Protein AF-A0A946AM27-F1 (afdb_monomer_lite)

Structure (mmCIF, N/CA/C/O backbone):
data_AF-A0A946AM27-F1
#
_entry.id   AF-A0A946AM27-F1
#
loop_
_atom_site.group_PDB
_atom_site.id
_atom_site.type_symbol
_atom_site.label_atom_id
_atom_site.label_alt_id
_atom_site.label_comp_id
_atom_site.label_asym_id
_atom_site.label_entity_id
_atom_site.label_seq_id
_atom_site.pdbx_PDB_ins_code
_atom_site.Cartn_x
_atom_site.Cartn_y
_atom_site.Cartn_z
_atom_site.occupancy
_atom_site.B_iso_or_equiv
_atom_site.auth_seq_id
_atom_site.auth_comp_id
_atom_site.auth_asym_id
_atom_site.auth_atom_id
_atom_site.pdbx_PDB_model_num
ATOM 1 N N . MET A 1 1 ? 4.012 10.242 11.007 1.00 50.69 1 MET A N 1
ATOM 2 C CA . MET A 1 1 ? 4.314 10.205 9.560 1.00 50.69 1 MET A CA 1
ATOM 3 C C . MET A 1 1 ? 3.207 10.958 8.832 1.00 50.69 1 MET A C 1
ATOM 5 O O . MET A 1 1 ? 2.046 10.679 9.098 1.00 50.69 1 MET A O 1
ATOM 9 N N . THR A 1 2 ? 3.541 11.966 8.025 1.00 56.72 2 THR A N 1
ATOM 10 C CA . THR A 1 2 ? 2.566 12.789 7.276 1.00 56.72 2 THR A CA 1
ATOM 11 C C . THR A 1 2 ? 2.420 12.274 5.839 1.00 56.72 2 THR A C 1
ATOM 13 O O . THR A 1 2 ? 3.300 11.568 5.354 1.00 56.72 2 THR A O 1
ATOM 16 N N . ILE A 1 3 ? 1.350 12.651 5.126 1.00 58.03 3 ILE A N 1
ATOM 17 C CA . ILE A 1 3 ? 1.177 12.330 3.690 1.00 58.03 3 ILE A CA 1
ATOM 18 C C . ILE A 1 3 ? 2.376 12.815 2.853 1.00 58.03 3 ILE A C 1
ATOM 20 O O . ILE A 1 3 ? 2.746 12.180 1.871 1.00 58.03 3 ILE A O 1
ATOM 24 N N . GLU A 1 4 ? 3.036 13.899 3.265 1.00 57.44 4 GLU A N 1
ATOM 25 C CA . GLU A 1 4 ? 4.249 14.408 2.613 1.00 57.44 4 GLU A CA 1
ATOM 26 C C . GLU A 1 4 ? 5.436 13.440 2.705 1.00 57.44 4 GLU A C 1
ATOM 28 O O . GLU A 1 4 ? 6.166 13.289 1.729 1.00 57.44 4 GLU A O 1
ATOM 33 N N . HIS A 1 5 ? 5.583 12.705 3.814 1.00 56.66 5 HIS A N 1
ATOM 34 C CA . HIS A 1 5 ? 6.609 11.661 3.922 1.00 56.66 5 HIS A CA 1
ATOM 35 C C . HIS A 1 5 ? 6.347 10.500 2.954 1.00 56.66 5 HIS A C 1
ATOM 37 O O . HIS A 1 5 ? 7.284 9.931 2.407 1.00 56.66 5 HIS A O 1
ATOM 43 N N . ILE A 1 6 ? 5.076 10.187 2.694 1.00 60.84 6 ILE A N 1
ATOM 44 C CA . ILE A 1 6 ? 4.663 9.123 1.768 1.00 60.84 6 ILE A CA 1
ATOM 45 C C . ILE A 1 6 ? 4.827 9.568 0.313 1.00 60.84 6 ILE A C 1
ATOM 47 O O . ILE A 1 6 ? 5.193 8.762 -0.537 1.00 60.84 6 ILE A O 1
ATOM 51 N N . ARG A 1 7 ? 4.629 10.859 0.008 1.00 59.66 7 ARG A N 1
ATOM 52 C CA . ARG A 1 7 ? 4.999 11.418 -1.306 1.00 59.66 7 ARG A CA 1
ATOM 53 C C . ARG A 1 7 ? 6.494 11.230 -1.568 1.00 59.66 7 ARG A C 1
ATOM 55 O O . ARG A 1 7 ? 6.846 10.708 -2.617 1.00 59.66 7 ARG A O 1
ATOM 62 N N . GLY A 1 8 ? 7.335 11.487 -0.564 1.00 60.72 8 GLY A N 1
ATOM 63 C CA . GLY A 1 8 ? 8.777 11.228 -0.633 1.00 60.72 8 GLY A CA 1
ATOM 64 C C . GLY A 1 8 ? 9.167 9.763 -0.885 1.00 60.72 8 GLY A C 1
ATOM 65 O O . GLY A 1 8 ? 10.254 9.514 -1.389 1.00 60.72 8 GLY A O 1
ATOM 66 N N . MET A 1 9 ? 8.294 8.790 -0.591 1.00 63.28 9 MET A N 1
ATOM 67 C CA . MET A 1 9 ? 8.543 7.370 -0.895 1.00 63.28 9 MET A CA 1
ATOM 68 C C . MET A 1 9 ? 8.364 7.036 -2.380 1.00 63.28 9 MET A C 1
ATOM 70 O O . MET A 1 9 ? 8.935 6.060 -2.858 1.00 63.28 9 MET A O 1
ATOM 74 N N . VAL A 1 10 ? 7.571 7.834 -3.099 1.00 60.78 10 VAL A N 1
ATOM 75 C CA . VAL A 1 10 ? 7.292 7.673 -4.537 1.00 60.78 10 VAL A CA 1
ATOM 76 C C . VAL A 1 10 ? 8.104 8.664 -5.384 1.00 60.78 10 VAL A C 1
ATOM 78 O O . VAL A 1 10 ? 8.127 8.560 -6.610 1.00 60.78 10 VAL A O 1
ATOM 81 N N . ASP A 1 11 ? 8.808 9.593 -4.739 1.00 63.91 11 ASP A N 1
ATOM 82 C CA . ASP A 1 11 ? 9.667 10.585 -5.376 1.00 63.91 11 ASP A CA 1
ATOM 83 C C . ASP A 1 11 ? 11.151 10.161 -5.311 1.00 63.91 11 ASP A C 1
ATOM 85 O O . ASP A 1 11 ? 11.573 9.383 -4.454 1.00 63.91 11 ASP A O 1
ATOM 89 N N . GLY A 1 12 ? 11.966 10.672 -6.239 1.00 68.75 12 GLY A N 1
ATOM 90 C CA . GLY A 1 12 ? 13.413 10.416 -6.274 1.00 68.75 12 GLY A CA 1
ATOM 91 C C . GLY A 1 12 ? 13.794 8.981 -6.667 1.00 68.75 12 GLY A C 1
ATOM 92 O O . GLY A 1 12 ? 13.173 8.383 -7.547 1.00 68.75 12 GLY A O 1
ATOM 93 N N . ASP A 1 13 ? 14.829 8.440 -6.019 1.00 72.56 13 ASP A N 1
ATOM 94 C CA . ASP A 1 13 ? 15.489 7.172 -6.386 1.00 72.56 13 ASP A CA 1
ATOM 95 C C . ASP A 1 13 ? 14.585 5.932 -6.260 1.00 72.56 13 ASP A C 1
ATOM 97 O O . ASP A 1 13 ? 14.825 4.915 -6.910 1.00 72.56 13 ASP A O 1
ATOM 101 N N . ASN A 1 14 ? 13.519 6.008 -5.458 1.00 83.06 14 ASN A N 1
ATOM 102 C CA . ASN A 1 14 ? 12.597 4.889 -5.231 1.00 83.06 14 ASN A CA 1
ATOM 103 C C . ASN A 1 14 ? 11.463 4.819 -6.261 1.00 83.06 14 ASN A C 1
ATOM 105 O O . ASN A 1 14 ? 10.757 3.812 -6.331 1.00 83.06 14 ASN A O 1
ATOM 109 N N . ARG A 1 15 ? 11.277 5.871 -7.070 1.00 84.62 15 ARG A N 1
ATOM 110 C CA . ARG A 1 15 ? 10.162 5.967 -8.020 1.00 84.62 15 ARG A CA 1
ATOM 111 C C . ARG A 1 15 ? 10.151 4.811 -9.017 1.00 84.62 15 ARG A C 1
ATOM 113 O O . ARG A 1 15 ? 9.092 4.250 -9.283 1.00 84.62 15 ARG A O 1
ATOM 120 N N . ASP A 1 16 ? 11.318 4.463 -9.552 1.00 88.44 16 ASP A N 1
ATOM 121 C CA . ASP A 1 16 ? 11.469 3.366 -10.513 1.00 88.44 16 ASP A CA 1
ATOM 122 C C . ASP A 1 16 ? 11.072 2.020 -9.891 1.00 88.44 16 ASP A C 1
ATOM 124 O O . ASP A 1 16 ? 10.271 1.281 -10.459 1.00 88.44 16 ASP A O 1
ATOM 128 N N . VAL A 1 17 ? 11.536 1.750 -8.667 1.00 91.75 17 VAL A N 1
ATOM 129 C CA . VAL A 1 17 ? 11.192 0.533 -7.916 1.00 91.75 17 VAL A CA 1
ATOM 130 C C . VAL A 1 17 ? 9.692 0.452 -7.635 1.00 91.75 17 VAL A C 1
ATOM 132 O O . VAL A 1 17 ? 9.090 -0.601 -7.834 1.00 91.75 17 VAL A O 1
ATOM 135 N N . ILE A 1 18 ? 9.073 1.558 -7.206 1.00 91.56 18 ILE A N 1
ATOM 136 C CA . ILE A 1 18 ? 7.626 1.614 -6.971 1.00 91.56 18 ILE A CA 1
ATOM 137 C C . ILE A 1 18 ? 6.861 1.319 -8.260 1.00 91.56 18 ILE A C 1
ATOM 139 O O . ILE A 1 18 ? 5.957 0.492 -8.246 1.00 91.56 18 ILE A O 1
ATOM 143 N N . ILE A 1 19 ? 7.223 1.952 -9.378 1.00 90.94 19 ILE A N 1
ATOM 144 C CA . ILE A 1 19 ? 6.546 1.725 -10.661 1.00 90.94 19 ILE A CA 1
ATOM 145 C C . ILE A 1 19 ? 6.683 0.262 -11.091 1.00 90.94 19 ILE A C 1
ATOM 147 O O . ILE A 1 19 ? 5.673 -0.362 -11.410 1.00 90.94 19 ILE A O 1
ATOM 151 N N . LYS A 1 20 ? 7.895 -0.305 -11.043 1.00 92.94 20 LYS A N 1
ATOM 152 C CA . LYS A 1 20 ? 8.136 -1.717 -11.371 1.00 92.94 20 LYS A CA 1
ATOM 153 C C . LYS A 1 20 ? 7.291 -2.651 -10.510 1.00 92.94 20 LYS A C 1
ATOM 155 O O . LYS A 1 20 ? 6.615 -3.518 -11.052 1.00 92.94 20 LYS A O 1
ATOM 160 N N . GLY A 1 21 ? 7.279 -2.444 -9.194 1.00 94.69 21 GLY A N 1
ATOM 161 C CA . GLY A 1 21 ? 6.499 -3.280 -8.286 1.00 94.69 21 GLY A CA 1
ATOM 162 C C . GLY A 1 21 ? 4.990 -3.101 -8.433 1.00 94.69 21 GLY A C 1
ATOM 163 O O . GLY A 1 21 ? 4.258 -4.061 -8.259 1.00 94.69 21 GLY A O 1
ATOM 164 N N . LEU A 1 22 ? 4.496 -1.920 -8.820 1.00 94.56 22 LEU A N 1
ATOM 165 C CA . LEU A 1 22 ? 3.075 -1.731 -9.139 1.00 94.56 22 LEU A CA 1
ATOM 166 C C . LEU A 1 22 ? 2.669 -2.423 -10.451 1.00 94.56 22 LEU A C 1
ATOM 168 O O . LEU A 1 22 ? 1.528 -2.873 -10.564 1.00 94.56 22 LEU A O 1
ATOM 172 N N . ILE A 1 23 ? 3.580 -2.509 -11.425 1.00 92.19 23 ILE A N 1
ATOM 173 C CA . ILE A 1 23 ? 3.357 -3.193 -12.708 1.00 92.19 23 ILE A CA 1
ATOM 174 C C . ILE A 1 23 ? 3.373 -4.708 -12.525 1.00 92.19 23 ILE A C 1
ATOM 176 O O . ILE A 1 23 ? 2.412 -5.373 -12.901 1.00 92.19 23 ILE A O 1
ATOM 180 N N . ASP A 1 24 ? 4.466 -5.233 -11.973 1.00 94.12 24 ASP A N 1
ATOM 181 C CA . ASP A 1 24 ? 4.785 -6.658 -12.011 1.00 94.12 24 ASP A CA 1
ATOM 182 C C . ASP A 1 24 ? 5.586 -7.073 -10.772 1.00 94.12 24 ASP A C 1
ATOM 184 O O . ASP A 1 24 ? 6.789 -7.338 -10.802 1.00 94.12 24 ASP A O 1
ATOM 188 N N . TYR A 1 25 ? 4.890 -7.058 -9.640 1.00 96.31 25 TYR A N 1
ATOM 189 C CA . TYR A 1 25 ? 5.437 -7.441 -8.346 1.00 96.31 25 TYR A CA 1
ATOM 190 C C . TYR A 1 25 ? 6.002 -8.873 -8.333 1.00 96.31 25 TYR A C 1
ATOM 192 O O . TYR A 1 25 ? 7.081 -9.091 -7.778 1.00 96.31 25 TYR A O 1
ATOM 200 N N . ASP A 1 26 ? 5.312 -9.825 -8.968 1.00 95.81 26 ASP A N 1
ATOM 201 C CA . ASP A 1 26 ? 5.662 -11.252 -8.924 1.00 95.81 26 ASP A CA 1
ATOM 202 C C . ASP A 1 26 ? 7.006 -11.550 -9.609 1.00 95.81 26 ASP A C 1
ATOM 204 O O . ASP A 1 26 ? 7.710 -12.483 -9.223 1.00 95.81 26 A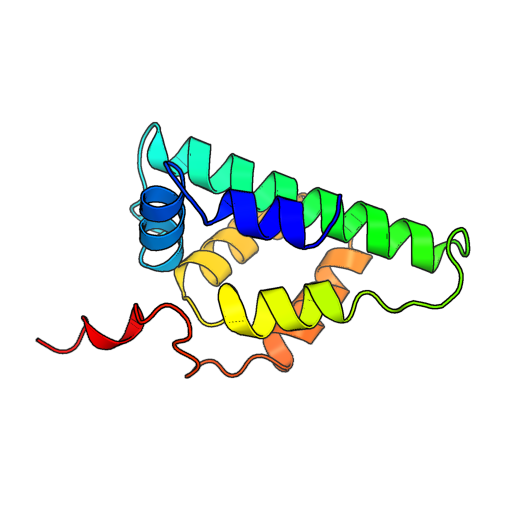SP A O 1
ATOM 208 N N . ASN A 1 27 ? 7.398 -10.730 -10.591 1.00 95.25 27 ASN A N 1
ATOM 209 C CA . ASN A 1 27 ? 8.682 -10.851 -11.288 1.00 95.25 27 ASN A CA 1
ATOM 210 C C . ASN A 1 27 ? 9.760 -9.890 -10.763 1.00 95.25 27 ASN A C 1
ATOM 212 O O . ASN A 1 27 ? 10.870 -9.828 -11.306 1.00 95.25 27 ASN A O 1
ATOM 216 N N . LEU A 1 28 ? 9.472 -9.132 -9.704 1.00 94.94 28 LEU A N 1
ATOM 217 C CA . LEU A 1 28 ? 10.438 -8.225 -9.102 1.00 94.94 28 LEU A CA 1
ATOM 218 C C . LEU A 1 28 ? 11.507 -9.038 -8.346 1.00 94.94 28 LEU A C 1
ATOM 220 O O . LEU A 1 28 ? 11.195 -9.902 -7.529 1.00 94.94 28 LEU A O 1
ATOM 224 N N . MET A 1 29 ? 12.793 -8.767 -8.597 1.00 94.50 29 MET A N 1
ATOM 225 C CA . MET A 1 29 ? 13.903 -9.574 -8.067 1.00 94.50 29 MET A CA 1
ATOM 226 C C . MET A 1 29 ? 14.966 -8.751 -7.333 1.00 94.50 29 MET A C 1
ATOM 228 O O . MET A 1 29 ? 15.128 -7.547 -7.540 1.00 94.50 29 MET A O 1
ATOM 232 N N . GLY A 1 30 ? 15.739 -9.434 -6.483 1.00 94.75 30 GLY A N 1
ATOM 233 C CA . GLY A 1 30 ? 16.932 -8.887 -5.839 1.00 94.75 30 GLY A CA 1
ATOM 234 C C . GLY A 1 30 ? 16.658 -7.626 -5.015 1.00 94.75 30 GLY A C 1
ATOM 235 O O . GLY A 1 30 ? 15.754 -7.590 -4.180 1.00 94.75 30 GLY A O 1
ATOM 236 N N . ARG A 1 31 ? 17.470 -6.585 -5.239 1.00 94.19 31 ARG A N 1
ATOM 237 C CA . ARG A 1 31 ? 17.392 -5.322 -4.490 1.00 94.19 31 ARG A CA 1
ATOM 238 C C . ARG A 1 31 ? 16.067 -4.589 -4.703 1.00 94.19 31 ARG A C 1
ATOM 240 O O . ARG A 1 31 ? 15.570 -3.995 -3.747 1.00 94.19 31 ARG A O 1
ATOM 247 N N . ASP A 1 32 ? 15.499 -4.641 -5.905 1.00 93.81 32 ASP A N 1
ATOM 248 C CA . ASP A 1 32 ? 14.252 -3.939 -6.227 1.00 93.81 32 ASP A CA 1
ATOM 249 C C . ASP A 1 32 ? 13.086 -4.541 -5.435 1.00 93.81 32 ASP A C 1
ATOM 251 O O . ASP A 1 32 ? 12.341 -3.797 -4.804 1.00 93.81 32 ASP A O 1
ATOM 255 N N . LYS A 1 33 ? 12.999 -5.878 -5.348 1.00 95.50 33 LYS A N 1
ATOM 256 C CA . LYS A 1 33 ? 11.985 -6.569 -4.531 1.00 95.50 33 LYS A CA 1
ATOM 257 C C . LYS A 1 33 ? 12.067 -6.181 -3.062 1.00 95.50 33 LYS A C 1
ATOM 259 O O . LYS A 1 33 ? 11.077 -5.755 -2.481 1.00 95.50 33 LYS A O 1
ATOM 264 N N . ILE A 1 34 ? 13.269 -6.262 -2.491 1.00 94.94 34 ILE A N 1
ATOM 265 C CA . ILE A 1 34 ? 13.520 -5.905 -1.090 1.00 94.94 34 ILE A CA 1
ATOM 266 C C . ILE A 1 34 ? 13.155 -4.439 -0.831 1.00 94.94 34 ILE A C 1
ATOM 268 O O . ILE A 1 34 ? 12.595 -4.103 0.208 1.00 94.94 34 ILE A O 1
ATOM 272 N N . THR A 1 35 ? 13.484 -3.549 -1.765 1.00 92.81 35 THR A N 1
ATOM 273 C CA . THR A 1 35 ? 13.201 -2.117 -1.629 1.00 92.81 35 THR A CA 1
ATOM 274 C C . THR A 1 35 ? 11.698 -1.859 -1.716 1.00 92.81 35 THR A C 1
ATOM 276 O O . THR A 1 35 ? 11.161 -1.154 -0.866 1.00 92.81 35 THR A O 1
ATOM 279 N N . PHE A 1 36 ? 11.004 -2.477 -2.674 1.00 94.50 36 PHE A N 1
ATOM 280 C CA . PHE A 1 36 ? 9.551 -2.390 -2.796 1.00 94.50 36 PHE A CA 1
ATOM 281 C C . PHE A 1 36 ? 8.842 -2.906 -1.540 1.00 94.50 36 PHE A C 1
ATOM 283 O O . PHE A 1 36 ? 8.008 -2.194 -0.982 1.00 94.50 36 PHE A O 1
ATOM 290 N N . ASP A 1 37 ? 9.231 -4.083 -1.042 1.00 95.75 37 ASP A N 1
ATOM 291 C CA . ASP A 1 37 ? 8.669 -4.665 0.178 1.00 95.75 37 ASP A CA 1
ATOM 292 C C . ASP A 1 37 ? 8.849 -3.734 1.377 1.00 95.75 37 ASP A C 1
ATOM 294 O O . ASP A 1 37 ? 7.883 -3.443 2.077 1.00 95.75 37 ASP A O 1
ATOM 298 N N . HIS A 1 38 ? 10.057 -3.204 1.597 1.00 93.69 38 HIS A N 1
ATOM 299 C CA . HIS A 1 38 ? 10.303 -2.274 2.702 1.00 93.69 38 HIS A CA 1
ATOM 300 C C . HIS A 1 38 ? 9.456 -1.004 2.604 1.00 93.69 38 HIS A C 1
ATOM 302 O O . HIS A 1 38 ? 8.957 -0.522 3.623 1.00 93.69 38 HIS A O 1
ATOM 308 N N . LEU A 1 39 ? 9.281 -0.462 1.396 1.00 92.25 39 LEU A N 1
ATOM 309 C CA . LEU A 1 39 ? 8.448 0.717 1.183 1.00 92.25 39 LEU A CA 1
ATOM 310 C C . LEU A 1 39 ? 6.977 0.399 1.483 1.00 92.25 39 LEU A C 1
ATOM 312 O O . LEU A 1 39 ? 6.333 1.130 2.233 1.00 92.25 39 LEU A O 1
ATOM 316 N N . MET A 1 40 ? 6.442 -0.702 0.958 1.00 94.62 40 MET A N 1
ATOM 317 C CA . MET A 1 40 ? 5.040 -1.062 1.182 1.00 94.62 40 MET A CA 1
ATOM 318 C C . MET A 1 40 ? 4.760 -1.431 2.644 1.00 94.62 40 MET A C 1
ATOM 320 O O . MET A 1 40 ? 3.769 -0.964 3.209 1.00 94.62 40 MET A O 1
ATOM 324 N N . ILE A 1 41 ? 5.665 -2.167 3.300 1.00 94.75 41 ILE A N 1
ATOM 325 C CA . ILE A 1 41 ? 5.580 -2.459 4.738 1.00 94.75 41 ILE A CA 1
ATOM 326 C C . ILE A 1 41 ? 5.593 -1.157 5.540 1.00 94.75 41 ILE A C 1
ATOM 328 O O . ILE A 1 41 ? 4.698 -0.939 6.350 1.00 94.75 41 ILE A O 1
ATOM 332 N N . GLY A 1 42 ? 6.551 -0.258 5.288 1.00 91.62 42 GLY A N 1
ATOM 333 C CA . GLY A 1 42 ? 6.650 1.012 6.012 1.00 91.62 42 GLY A CA 1
ATOM 334 C C . GLY A 1 42 ? 5.381 1.865 5.901 1.00 91.62 42 GLY A C 1
ATOM 335 O O . GLY A 1 42 ? 4.918 2.421 6.901 1.00 91.62 42 GLY A O 1
ATOM 336 N N . LEU A 1 43 ? 4.779 1.916 4.708 1.00 90.94 43 LEU A N 1
ATOM 337 C CA . LEU A 1 43 ? 3.496 2.583 4.484 1.00 90.94 43 LEU A CA 1
ATOM 338 C C . LEU A 1 43 ? 2.364 1.920 5.282 1.00 90.94 43 LEU A C 1
ATOM 340 O O . LEU A 1 43 ? 1.628 2.606 5.994 1.00 90.94 43 LEU A O 1
ATOM 344 N N . MET A 1 44 ? 2.220 0.599 5.178 1.00 93.12 44 MET A N 1
ATOM 345 C CA . MET A 1 44 ? 1.127 -0.126 5.825 1.00 93.12 44 MET A CA 1
ATOM 346 C C . MET A 1 44 ? 1.250 -0.142 7.350 1.00 93.12 44 MET A C 1
ATOM 348 O O . MET A 1 44 ? 0.240 0.008 8.030 1.00 93.12 44 MET A O 1
ATOM 352 N N . THR A 1 45 ? 2.463 -0.198 7.904 1.00 92.12 45 THR A N 1
ATOM 353 C CA . THR A 1 45 ? 2.699 -0.038 9.347 1.00 92.12 45 THR A CA 1
ATOM 354 C C . THR A 1 45 ? 2.297 1.358 9.830 1.00 92.12 45 THR A C 1
ATOM 356 O O . THR A 1 45 ? 1.717 1.501 10.906 1.00 92.12 45 THR A O 1
ATOM 359 N N . ALA A 1 46 ? 2.548 2.408 9.040 1.00 87.75 46 ALA A N 1
ATOM 360 C CA . ALA A 1 46 ? 2.103 3.758 9.387 1.00 87.75 46 ALA A CA 1
ATOM 361 C C . ALA A 1 46 ? 0.570 3.889 9.366 1.00 87.75 46 ALA A C 1
ATOM 363 O O . ALA A 1 46 ? -0.007 4.547 10.236 1.00 87.75 46 ALA A O 1
ATOM 364 N N . ILE A 1 47 ? -0.084 3.244 8.394 1.00 89.06 47 ILE A N 1
ATOM 365 C CA . ILE A 1 47 ? -1.547 3.148 8.311 1.00 89.06 47 ILE A CA 1
ATOM 366 C C . ILE A 1 47 ? -2.100 2.392 9.520 1.00 89.06 47 ILE A C 1
ATOM 368 O O . ILE A 1 47 ? -3.013 2.884 10.180 1.00 89.06 47 ILE A O 1
ATOM 372 N N . GLU A 1 48 ? -1.524 1.236 9.843 1.00 90.44 48 GLU A N 1
ATOM 373 C CA . GLU A 1 48 ? -1.917 0.410 10.980 1.00 90.44 48 GLU A CA 1
ATOM 374 C C . GLU A 1 48 ? -1.829 1.178 12.294 1.00 90.44 48 GLU A C 1
ATOM 376 O O . GLU A 1 48 ? -2.818 1.260 13.020 1.00 90.44 48 GLU A O 1
ATOM 381 N N . ALA A 1 49 ? -0.693 1.825 12.562 1.00 88.50 49 ALA A N 1
ATOM 382 C CA . ALA A 1 49 ? -0.513 2.630 13.764 1.00 88.50 49 ALA A CA 1
ATOM 383 C C . ALA A 1 49 ? -1.599 3.709 13.896 1.00 88.50 49 ALA A C 1
ATOM 385 O O . ALA A 1 49 ? -2.107 3.949 14.993 1.00 88.50 49 ALA A O 1
ATOM 386 N N . LYS A 1 50 ? -1.992 4.341 12.781 1.00 85.25 50 LYS A N 1
ATOM 387 C CA . LYS A 1 50 ? -3.053 5.354 12.768 1.00 85.25 50 LYS A CA 1
ATOM 388 C C . LYS A 1 50 ? -4.439 4.747 12.999 1.00 85.25 50 LYS A C 1
ATOM 390 O O . LYS A 1 50 ? -5.201 5.314 13.778 1.00 85.25 50 LYS A O 1
ATOM 395 N N . ILE A 1 51 ? -4.761 3.627 12.350 1.00 85.94 51 ILE A N 1
ATOM 396 C CA . ILE A 1 51 ? -6.045 2.929 12.518 1.00 85.94 51 ILE A CA 1
ATOM 397 C C . ILE A 1 51 ? -6.203 2.467 13.962 1.00 85.94 51 ILE A C 1
ATOM 399 O O . ILE A 1 51 ? -7.196 2.813 14.593 1.00 85.94 51 ILE A O 1
ATOM 403 N N . VAL A 1 52 ? -5.204 1.763 14.498 1.00 85.19 52 VAL A N 1
ATOM 404 C CA . VAL A 1 52 ? -5.228 1.258 15.873 1.00 85.19 52 VAL A CA 1
ATOM 405 C C . VAL A 1 52 ? -5.352 2.413 16.858 1.00 85.19 52 VAL A C 1
ATOM 407 O O . VAL A 1 52 ? -6.219 2.361 17.715 1.00 85.19 52 VAL A O 1
ATOM 410 N N . SER A 1 53 ? -4.566 3.487 16.705 1.00 82.94 53 SER A N 1
ATOM 411 C CA . SER A 1 53 ? -4.643 4.650 17.609 1.00 82.94 53 SER A CA 1
ATOM 412 C C . SER A 1 53 ? -6.017 5.327 17.604 1.00 82.94 53 SER A C 1
ATOM 414 O O . SER A 1 53 ? -6.471 5.789 18.649 1.00 82.94 53 SER A O 1
ATOM 416 N N . ASN A 1 54 ? -6.675 5.403 16.443 1.00 79.44 54 ASN A N 1
ATOM 417 C CA . ASN A 1 54 ? -8.038 5.924 16.347 1.00 79.44 54 ASN A CA 1
ATOM 418 C C . ASN A 1 54 ? -9.053 4.955 16.994 1.00 79.44 54 ASN A C 1
ATOM 420 O O . ASN A 1 54 ? -9.937 5.410 17.710 1.00 79.44 54 ASN A O 1
ATOM 424 N N . ASP A 1 55 ? -8.914 3.643 16.775 1.00 76.56 55 ASP A N 1
ATOM 425 C CA . ASP A 1 55 ? -9.820 2.609 17.307 1.00 76.56 55 A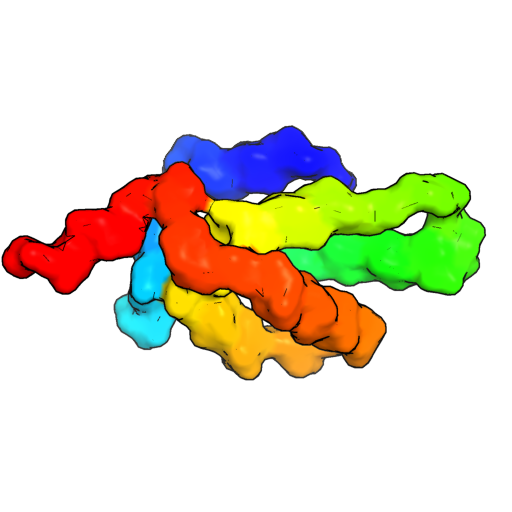SP A CA 1
ATOM 426 C C . ASP A 1 55 ? -9.845 2.583 18.844 1.00 76.56 55 ASP A C 1
ATOM 428 O O . ASP A 1 55 ? -10.907 2.507 19.456 1.00 76.56 55 ASP A O 1
ATOM 432 N N . ILE A 1 56 ? -8.685 2.761 19.485 1.00 74.19 56 ILE A N 1
ATOM 433 C CA . ILE A 1 56 ? -8.579 2.822 20.953 1.00 74.19 56 ILE A CA 1
ATOM 434 C C . ILE A 1 56 ? -8.860 4.218 21.538 1.00 74.19 56 ILE A C 1
ATOM 436 O O . ILE A 1 56 ? -8.612 4.449 22.722 1.00 74.19 56 ILE A O 1
ATOM 440 N N . GLY A 1 57 ? -9.350 5.162 20.725 1.00 62.66 57 GLY A N 1
ATOM 441 C CA . GLY A 1 57 ? -9.745 6.501 21.170 1.00 62.66 57 GLY A CA 1
ATOM 442 C C . GLY A 1 57 ? -8.586 7.401 21.615 1.00 62.66 57 GLY A C 1
ATOM 443 O O . GLY A 1 57 ? -8.809 8.361 22.348 1.00 62.66 57 GLY A O 1
ATOM 444 N N . LEU A 1 58 ? -7.344 7.115 21.197 1.00 61.66 58 LEU A N 1
ATOM 445 C CA . LEU A 1 58 ? -6.187 7.968 21.509 1.00 61.66 58 LEU A CA 1
ATOM 446 C C . LEU A 1 58 ? -6.113 9.224 20.629 1.00 61.66 58 LEU A C 1
ATOM 448 O O . LEU A 1 58 ? -5.371 10.151 20.954 1.00 61.66 58 LEU A O 1
ATOM 452 N N . LEU A 1 59 ? -6.834 9.254 19.505 1.00 61.47 59 LEU A N 1
ATOM 453 C CA . LEU A 1 59 ? -6.846 10.367 18.557 1.00 61.47 59 LEU A CA 1
ATOM 454 C C . LEU A 1 59 ? -8.290 10.745 18.212 1.00 61.47 59 LEU A C 1
ATOM 456 O O . LEU A 1 59 ? -9.065 9.895 17.784 1.00 61.47 59 LEU A O 1
ATOM 460 N N . ASP A 1 60 ? -8.614 12.029 18.366 1.00 53.75 60 ASP A N 1
ATOM 461 C CA . ASP A 1 60 ? -9.951 12.590 18.145 1.00 53.75 60 ASP A CA 1
ATOM 462 C C . ASP A 1 60 ? -10.266 12.681 16.632 1.00 53.75 60 ASP A C 1
ATOM 464 O O . ASP A 1 60 ? -9.596 13.396 15.880 1.00 53.75 60 ASP A O 1
ATOM 468 N N . ASP A 1 61 ? -11.222 11.861 16.186 1.00 50.06 61 ASP A N 1
ATOM 469 C CA . ASP A 1 61 ? -12.111 11.901 15.003 1.00 50.06 61 ASP A CA 1
ATOM 470 C C . ASP A 1 61 ? -11.665 12.404 13.610 1.00 50.06 61 ASP A C 1
ATOM 472 O O . ASP A 1 61 ? -12.470 12.495 12.679 1.00 50.06 61 ASP A O 1
ATOM 476 N N . GLN A 1 62 ? -10.382 12.637 13.355 1.00 54.28 62 GLN A N 1
ATOM 477 C CA . GLN A 1 62 ? -9.901 12.859 11.987 1.00 54.28 62 GLN A CA 1
ATOM 478 C C . GLN A 1 62 ? -9.675 11.491 11.326 1.00 54.28 62 GLN A C 1
ATOM 480 O O . GLN A 1 62 ? -8.630 10.848 11.507 1.00 54.28 62 GLN A O 1
ATOM 485 N N . GLN A 1 63 ? -10.708 11.021 10.617 1.00 54.97 63 GLN A N 1
ATOM 486 C CA . GLN A 1 63 ? -10.721 9.753 9.887 1.00 54.97 63 GLN A CA 1
ATOM 487 C C . GLN A 1 63 ? -9.432 9.529 9.074 1.00 54.97 63 GLN A C 1
ATOM 489 O O . GLN A 1 63 ? -8.887 10.472 8.496 1.00 54.97 63 GLN A O 1
ATOM 494 N N . PRO A 1 64 ? -8.977 8.273 8.914 1.00 60.19 64 PRO A N 1
ATOM 495 C CA . PRO A 1 64 ? -7.858 7.923 8.036 1.00 60.19 64 PRO A CA 1
ATOM 496 C C . PRO A 1 64 ? -8.158 8.111 6.529 1.00 60.19 64 PRO A C 1
ATOM 498 O O . PRO A 1 64 ? -7.487 7.504 5.694 1.00 60.19 64 PRO A O 1
ATOM 501 N N . ASP A 1 65 ? -9.137 8.936 6.137 1.00 68.56 65 ASP A N 1
ATOM 502 C CA . ASP A 1 65 ? -9.601 9.036 4.746 1.00 68.56 65 ASP A CA 1
ATOM 503 C C . ASP A 1 65 ? -8.508 9.531 3.785 1.00 68.56 65 ASP A C 1
ATOM 505 O O . ASP A 1 65 ? -8.471 9.114 2.632 1.00 68.56 65 ASP A O 1
ATOM 509 N N . GLY A 1 66 ? -7.520 10.293 4.267 1.00 79.88 66 GLY A N 1
ATOM 510 C CA . GLY A 1 66 ? -6.343 10.645 3.465 1.00 79.88 66 GLY A CA 1
ATOM 511 C C . GLY A 1 66 ? -5.540 9.423 2.995 1.00 79.88 66 GLY A C 1
ATOM 512 O O . GLY A 1 66 ? -5.143 9.352 1.833 1.00 79.88 66 GLY A O 1
ATOM 513 N N . PHE A 1 67 ? -5.352 8.425 3.865 1.00 85.50 67 PHE A N 1
ATOM 514 C CA . PHE A 1 67 ? -4.687 7.169 3.505 1.00 85.50 67 PHE A CA 1
ATOM 515 C C . PHE A 1 67 ? -5.566 6.295 2.618 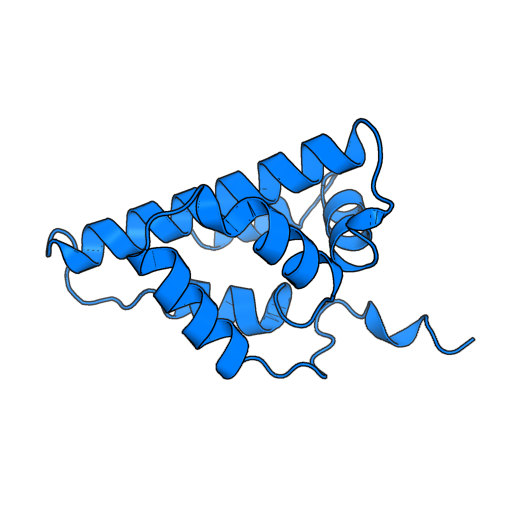1.00 85.50 67 PHE A C 1
ATOM 517 O O . PHE A 1 67 ? -5.073 5.717 1.652 1.00 85.50 67 PHE A O 1
ATOM 524 N N . GLY A 1 68 ? -6.867 6.229 2.914 1.00 89.06 68 GLY A N 1
ATOM 525 C CA . GLY A 1 68 ? -7.823 5.503 2.082 1.00 89.06 68 GLY A CA 1
ATOM 526 C C . GLY A 1 68 ? -7.834 6.047 0.654 1.00 89.06 68 GLY A C 1
ATOM 527 O O . GLY A 1 68 ? -7.622 5.300 -0.297 1.00 89.06 68 GLY A O 1
ATOM 528 N N . LEU A 1 69 ? -7.999 7.361 0.495 1.00 87.25 69 LEU A N 1
ATOM 529 C CA . LEU A 1 69 ? -7.956 8.029 -0.803 1.00 87.25 69 LEU A CA 1
ATOM 530 C C . LEU A 1 69 ? -6.615 7.811 -1.512 1.00 87.25 69 LEU A C 1
ATOM 532 O O . LEU A 1 69 ? -6.597 7.546 -2.715 1.00 87.25 69 LEU A O 1
ATOM 536 N N . TYR A 1 70 ? -5.501 7.884 -0.781 1.00 87.56 70 TYR A N 1
ATOM 537 C CA . TYR A 1 70 ? -4.180 7.618 -1.341 1.00 87.56 70 TYR A CA 1
ATOM 538 C C . TYR A 1 70 ? -4.075 6.191 -1.892 1.00 87.56 70 TYR A C 1
ATOM 540 O O . TYR A 1 70 ? -3.738 6.026 -3.062 1.00 87.56 70 TYR A O 1
ATOM 548 N N . LEU A 1 71 ? -4.440 5.166 -1.112 1.00 91.56 71 LEU A N 1
ATOM 549 C CA . LEU A 1 71 ? -4.418 3.773 -1.570 1.00 91.56 71 LEU A CA 1
ATOM 550 C C . LEU A 1 71 ? -5.294 3.573 -2.810 1.00 91.56 71 LEU A C 1
ATOM 552 O O . LEU A 1 71 ? -4.809 3.063 -3.820 1.00 91.56 71 LEU A O 1
ATOM 556 N N . ARG A 1 72 ? -6.550 4.035 -2.757 1.00 92.00 72 ARG A N 1
ATOM 557 C CA . ARG A 1 72 ? -7.537 3.874 -3.839 1.00 92.00 72 ARG A CA 1
ATOM 558 C C . ARG A 1 72 ? -7.132 4.570 -5.137 1.00 92.00 72 ARG A C 1
ATOM 560 O O . ARG A 1 72 ? -7.544 4.145 -6.205 1.00 92.00 72 ARG A O 1
ATOM 567 N N . THR A 1 73 ? -6.357 5.652 -5.067 1.00 87.56 73 THR A N 1
ATOM 568 C CA . THR A 1 73 ? -5.981 6.424 -6.264 1.00 87.56 73 THR A CA 1
ATOM 569 C C . THR A 1 73 ? -4.574 6.123 -6.764 1.00 87.56 73 THR A C 1
ATOM 571 O O . THR A 1 73 ? -4.321 6.263 -7.959 1.00 87.56 73 THR A O 1
ATOM 574 N N . ARG A 1 74 ? -3.644 5.742 -5.879 1.00 87.50 74 ARG A N 1
ATOM 575 C CA . ARG A 1 74 ? -2.210 5.658 -6.200 1.00 87.50 74 ARG A CA 1
ATOM 576 C C . ARG A 1 74 ? -1.646 4.251 -6.241 1.00 87.50 74 ARG A C 1
ATOM 578 O O . ARG A 1 74 ? -0.658 4.080 -6.941 1.00 87.50 74 ARG A O 1
ATOM 585 N N . LEU A 1 75 ? -2.225 3.285 -5.525 1.00 92.56 75 LEU A N 1
ATOM 586 C CA . LEU A 1 75 ? -1.623 1.954 -5.377 1.00 92.56 75 LEU A CA 1
ATOM 587 C C . LEU A 1 75 ? -2.586 0.823 -5.757 1.00 92.56 75 LEU A C 1
ATOM 589 O O . LEU A 1 75 ? -2.289 0.056 -6.664 1.00 92.56 75 LEU A O 1
ATOM 593 N N . LEU A 1 76 ? -3.759 0.745 -5.119 1.00 94.88 76 LEU A N 1
ATOM 594 C CA . LEU A 1 76 ? -4.717 -0.355 -5.300 1.00 94.88 76 LEU A CA 1
ATOM 595 C C . LEU A 1 76 ? -5.199 -0.581 -6.742 1.00 94.88 76 LEU A C 1
ATOM 597 O O . LEU A 1 76 ? -5.452 -1.738 -7.074 1.00 94.88 76 LEU A O 1
ATOM 601 N N . PRO A 1 77 ? -5.300 0.437 -7.625 1.00 94.81 77 PRO A N 1
ATOM 602 C CA . PRO A 1 77 ? -5.661 0.185 -9.016 1.00 94.81 77 PRO A CA 1
ATOM 603 C C . PRO A 1 77 ? -4.661 -0.701 -9.770 1.00 94.81 77 PRO A C 1
ATOM 605 O O . PRO A 1 77 ? -5.009 -1.207 -10.833 1.00 94.81 77 PRO A O 1
ATOM 608 N N . TYR A 1 78 ? -3.424 -0.862 -9.293 1.00 93.88 78 TYR A N 1
ATOM 609 C CA . TYR A 1 78 ? -2.377 -1.595 -10.004 1.00 93.88 78 TYR A CA 1
ATOM 610 C C . TYR A 1 78 ? -2.237 -3.027 -9.480 1.00 93.88 78 TYR A C 1
ATOM 612 O O . TYR A 1 78 ? -2.233 -3.259 -8.270 1.00 93.88 78 TYR A O 1
ATOM 620 N N . GLY A 1 79 ? -2.100 -3.982 -10.405 1.00 93.69 79 GLY A N 1
ATOM 621 C CA . GLY A 1 79 ? -2.077 -5.413 -10.094 1.00 93.69 79 GLY A CA 1
ATOM 622 C C . GLY A 1 79 ? -0.963 -5.803 -9.124 1.00 93.69 79 GLY A C 1
ATOM 623 O O . GLY A 1 79 ? -1.213 -6.569 -8.198 1.00 93.69 79 GLY A O 1
ATOM 624 N N . GLY A 1 80 ? 0.223 -5.203 -9.248 1.00 95.81 80 GLY A N 1
ATOM 625 C CA . GLY A 1 80 ? 1.347 -5.512 -8.370 1.00 95.81 80 GLY A CA 1
ATOM 626 C C . GLY A 1 80 ? 1.124 -5.129 -6.902 1.00 95.81 80 GLY A C 1
ATOM 627 O O . GLY A 1 80 ? 1.523 -5.873 -6.012 1.00 95.81 80 GLY A O 1
ATOM 628 N N . MET A 1 81 ? 0.388 -4.044 -6.618 1.00 95.50 81 MET A N 1
ATOM 629 C CA . MET A 1 81 ? -0.028 -3.731 -5.239 1.00 95.50 81 MET A CA 1
ATOM 630 C C . MET A 1 81 ? -0.990 -4.788 -4.691 1.00 95.50 81 MET A C 1
ATOM 632 O O . MET A 1 81 ? -0.912 -5.151 -3.519 1.00 95.50 81 MET A O 1
ATOM 636 N N . GLN A 1 82 ? -1.928 -5.256 -5.518 1.00 95.69 82 GLN A N 1
ATOM 637 C CA . GLN A 1 82 ? -2.905 -6.261 -5.102 1.00 95.69 82 GLN A CA 1
ATOM 638 C C . GLN A 1 82 ? -2.225 -7.605 -4.832 1.00 95.69 82 GLN A C 1
ATOM 640 O O . GLN A 1 82 ? -2.510 -8.221 -3.808 1.00 95.69 82 GLN A O 1
ATOM 645 N N . ALA A 1 83 ? -1.294 -8.015 -5.697 1.00 97.12 83 ALA A N 1
ATOM 646 C CA . ALA A 1 83 ? -0.476 -9.211 -5.508 1.00 97.12 83 ALA A CA 1
ATOM 647 C C . ALA A 1 83 ? 0.360 -9.113 -4.223 1.00 97.12 83 ALA A C 1
ATOM 649 O O . ALA A 1 83 ? 0.228 -9.957 -3.338 1.00 97.12 83 ALA A O 1
ATOM 650 N N . TRP A 1 84 ? 1.101 -8.012 -4.045 1.00 97.81 84 TRP A N 1
ATOM 651 C CA . TRP A 1 84 ? 1.869 -7.765 -2.822 1.00 97.81 84 TRP A CA 1
ATOM 652 C C . TRP A 1 84 ? 1.000 -7.816 -1.563 1.00 97.81 84 TRP A C 1
ATOM 654 O O . TRP A 1 84 ? 1.375 -8.434 -0.566 1.00 97.81 84 TRP A O 1
ATOM 664 N N . TRP A 1 85 ? -0.178 -7.187 -1.593 1.00 97.62 85 TRP A N 1
ATOM 665 C CA . TRP A 1 85 ? -1.094 -7.206 -0.458 1.00 97.62 85 TRP A CA 1
ATOM 666 C C . TRP A 1 85 ? -1.587 -8.621 -0.152 1.00 97.62 85 TRP A C 1
ATOM 668 O O . TRP A 1 85 ? -1.634 -9.012 1.010 1.00 97.62 85 TRP A O 1
ATOM 678 N N . MET A 1 86 ? -1.932 -9.408 -1.171 1.00 97.69 86 MET A N 1
ATOM 679 C CA . MET A 1 86 ? -2.393 -10.783 -0.975 1.00 97.69 86 MET A CA 1
ATOM 680 C C . MET A 1 86 ? -1.333 -11.676 -0.326 1.00 97.69 86 MET A C 1
ATOM 682 O O . MET A 1 86 ? -1.700 -12.490 0.522 1.00 97.69 86 MET A O 1
ATOM 686 N N . ASP A 1 87 ? -0.058 -11.465 -0.648 1.00 97.62 87 ASP A N 1
ATOM 687 C CA . ASP A 1 87 ? 1.074 -12.196 -0.069 1.00 97.62 87 ASP A CA 1
ATOM 688 C C . ASP A 1 87 ? 1.403 -11.786 1.372 1.00 97.62 87 ASP A C 1
ATOM 690 O O . ASP A 1 87 ? 1.933 -12.581 2.146 1.00 97.62 87 ASP A O 1
ATOM 694 N N . THR A 1 88 ? 1.134 -10.529 1.734 1.00 97.12 88 THR A N 1
ATOM 695 C CA . THR A 1 88 ? 1.671 -9.924 2.966 1.00 97.12 88 THR A CA 1
ATOM 696 C C . THR A 1 88 ? 0.613 -9.511 3.983 1.00 97.12 88 THR A C 1
ATOM 698 O O . THR A 1 88 ? 0.966 -9.187 5.117 1.00 97.12 88 THR A O 1
ATOM 701 N N . LYS A 1 89 ? -0.681 -9.543 3.637 1.00 96.50 89 LYS A N 1
ATOM 702 C CA . LYS A 1 89 ? -1.781 -9.082 4.508 1.00 96.50 89 LYS A CA 1
ATOM 703 C C . LYS A 1 89 ? -1.790 -9.721 5.899 1.00 96.50 89 LYS A C 1
ATOM 705 O O . LYS A 1 89 ? -2.186 -9.060 6.856 1.00 96.50 89 LYS A O 1
ATOM 710 N N . ASP A 1 90 ? -1.327 -10.966 6.016 1.00 97.50 90 ASP A N 1
ATOM 711 C CA . ASP A 1 90 ? -1.313 -11.724 7.273 1.00 97.50 90 ASP A CA 1
ATOM 712 C C . ASP A 1 90 ? -0.256 -11.211 8.269 1.00 97.50 90 ASP A C 1
ATOM 714 O O . ASP A 1 90 ? -0.282 -11.578 9.442 1.00 97.50 90 ASP A O 1
ATOM 718 N N . LEU A 1 91 ? 0.643 -10.320 7.831 1.00 96.62 91 LEU A N 1
ATOM 719 C CA . LEU A 1 91 ? 1.567 -9.590 8.704 1.00 96.62 91 LEU A CA 1
ATOM 720 C C . LEU A 1 91 ? 0.879 -8.465 9.494 1.00 96.62 91 LEU A C 1
ATOM 722 O O . LEU A 1 91 ? 1.443 -7.985 10.475 1.00 96.62 91 LEU A O 1
ATOM 726 N N . PHE A 1 92 ? -0.313 -8.034 9.071 1.00 95.56 92 PHE A N 1
ATOM 727 C CA . PHE A 1 92 ? -1.040 -6.906 9.654 1.00 95.56 92 PHE A CA 1
ATOM 728 C C . PHE A 1 92 ? -2.239 -7.378 10.474 1.00 95.56 92 PHE A C 1
ATOM 730 O O . PHE A 1 92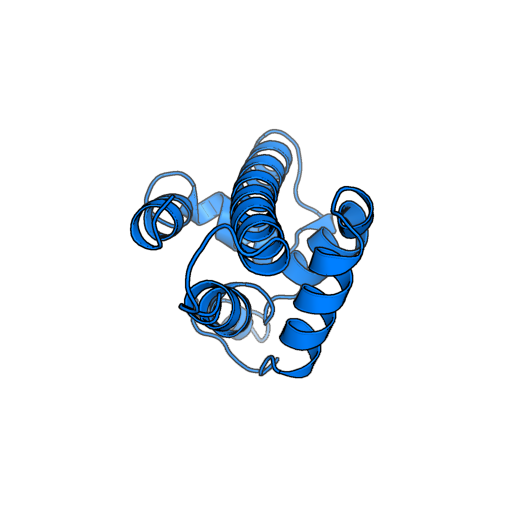 ? -2.815 -8.441 10.227 1.00 95.56 92 PHE A O 1
ATOM 737 N N . SER A 1 93 ? -2.659 -6.563 11.440 1.00 94.75 93 SER A N 1
ATOM 738 C CA . SER A 1 93 ? -3.793 -6.882 12.308 1.00 94.75 93 SER A CA 1
ATOM 739 C C . SER A 1 93 ? -5.121 -7.045 11.543 1.00 94.75 93 SER A C 1
ATOM 741 O O . SER A 1 93 ? -5.345 -6.391 10.517 1.00 94.75 93 SER A O 1
ATOM 743 N N . PRO A 1 94 ? -6.073 -7.851 12.062 1.00 94.50 94 PRO A N 1
ATOM 744 C CA . PRO A 1 94 ? -7.365 -8.079 11.406 1.00 94.50 94 PRO A CA 1
ATOM 745 C C . PRO A 1 94 ? -8.167 -6.802 11.111 1.00 94.50 94 PRO A C 1
ATOM 747 O O . PRO A 1 94 ? -8.881 -6.736 10.109 1.00 94.50 94 PRO A O 1
ATOM 750 N N . ILE A 1 95 ? -8.039 -5.767 11.951 1.00 91.31 95 ILE A N 1
ATOM 751 C CA . ILE A 1 95 ? -8.707 -4.477 11.731 1.00 91.31 95 ILE A CA 1
ATOM 752 C C . ILE A 1 95 ? -8.170 -3.771 10.481 1.00 91.31 95 ILE A C 1
ATOM 754 O O . ILE A 1 95 ? -8.951 -3.259 9.679 1.00 91.31 95 ILE A O 1
ATOM 758 N N . VAL A 1 96 ? -6.853 -3.811 10.259 1.00 93.06 96 VAL A N 1
ATOM 759 C CA . VAL A 1 96 ? -6.223 -3.266 9.051 1.00 93.06 96 VAL A CA 1
ATOM 760 C C . VAL A 1 96 ? -6.632 -4.082 7.839 1.00 93.06 96 VAL A C 1
ATOM 762 O O . VAL A 1 96 ? -6.995 -3.502 6.820 1.00 93.06 96 VAL A O 1
ATOM 765 N N . GLN A 1 97 ? -6.649 -5.412 7.953 1.00 95.38 97 GLN A N 1
ATOM 766 C CA . GLN A 1 97 ? -7.075 -6.275 6.854 1.00 95.38 97 GLN A CA 1
ATOM 767 C C . GLN A 1 97 ? -8.510 -5.965 6.403 1.00 95.38 97 GLN A C 1
ATOM 769 O O . GLN A 1 97 ? -8.761 -5.769 5.211 1.00 95.38 97 GLN A O 1
ATOM 774 N N . SER A 1 98 ? -9.439 -5.844 7.358 1.00 94.06 98 SER A N 1
ATOM 775 C CA . SER A 1 98 ? -10.831 -5.454 7.104 1.00 94.06 98 SER A CA 1
ATOM 776 C C . SER A 1 98 ? -10.928 -4.055 6.484 1.00 94.06 98 SER A C 1
ATOM 778 O O . SER A 1 98 ? -11.636 -3.837 5.494 1.00 94.06 98 SER A O 1
ATOM 780 N N . TRP A 1 99 ? -10.152 -3.101 7.006 1.00 93.56 99 TRP A N 1
ATOM 781 C CA . TRP A 1 99 ? -10.110 -1.751 6.463 1.00 93.56 99 TRP A CA 1
ATOM 782 C C . TRP A 1 99 ? -9.594 -1.725 5.017 1.00 93.56 99 TRP A C 1
ATOM 784 O O . TRP A 1 99 ? -10.248 -1.106 4.174 1.00 93.56 99 TRP A O 1
ATOM 794 N N . VAL A 1 100 ? -8.499 -2.423 4.689 1.00 94.62 100 VAL A N 1
ATOM 795 C CA . VAL A 1 100 ? -7.967 -2.505 3.314 1.00 94.62 100 VAL A CA 1
ATOM 796 C C . VAL A 1 100 ? -8.963 -3.186 2.381 1.00 94.62 100 VAL A C 1
ATOM 798 O O . VAL A 1 100 ? -9.188 -2.681 1.283 1.00 94.62 100 VAL A O 1
ATOM 801 N N . ALA A 1 101 ? -9.634 -4.257 2.816 1.00 95.19 101 ALA A N 1
ATOM 802 C CA . ALA A 1 101 ? -10.694 -4.891 2.030 1.00 95.19 101 ALA A CA 1
ATOM 803 C C . ALA A 1 101 ? -11.806 -3.889 1.664 1.00 95.19 101 ALA A C 1
ATOM 805 O O . ALA A 1 101 ? -12.255 -3.841 0.516 1.00 95.19 101 ALA A O 1
ATOM 806 N N . SER A 1 102 ? -12.184 -3.009 2.599 1.00 94.56 102 SER A N 1
ATOM 807 C CA . SER A 1 102 ? -13.138 -1.929 2.319 1.00 94.56 102 SER A CA 1
ATOM 808 C C . SER A 1 102 ? -12.601 -0.873 1.340 1.00 94.56 102 SER A C 1
ATOM 810 O O . SER A 1 102 ? -13.389 -0.259 0.621 1.00 94.56 102 SER A O 1
ATOM 812 N N . GLN A 1 103 ? -11.280 -0.653 1.283 1.00 94.56 103 GLN A N 1
ATOM 813 C CA . GLN A 1 103 ? -10.661 0.250 0.307 1.00 94.56 103 GLN A CA 1
ATOM 814 C C . GLN A 1 103 ? -10.611 -0.379 -1.084 1.00 94.56 103 GLN A C 1
ATOM 816 O O . GLN A 1 103 ? -10.944 0.296 -2.056 1.00 94.56 103 GLN A O 1
ATOM 821 N N . ILE A 1 104 ? -10.266 -1.666 -1.179 1.00 94.38 104 ILE A N 1
ATOM 822 C CA . ILE A 1 104 ? -10.285 -2.434 -2.432 1.00 94.38 104 ILE A CA 1
ATOM 823 C C . ILE A 1 104 ? -11.683 -2.371 -3.055 1.00 94.38 104 ILE A C 1
ATOM 825 O O . ILE A 1 104 ? -11.811 -1.997 -4.215 1.00 94.38 104 ILE A O 1
ATOM 829 N N . ALA A 1 105 ? -12.736 -2.608 -2.266 1.00 93.94 105 ALA A N 1
ATOM 830 C CA . ALA A 1 105 ? -14.122 -2.546 -2.741 1.00 93.94 105 ALA A CA 1
ATOM 831 C C . ALA A 1 105 ? -14.558 -1.155 -3.254 1.00 93.94 105 ALA A C 1
ATOM 833 O O . ALA A 1 105 ? -15.495 -1.053 -4.040 1.00 93.94 105 ALA A O 1
ATOM 834 N N . LYS A 1 106 ? -13.897 -0.081 -2.805 1.00 93.62 106 LYS A N 1
ATOM 835 C CA . LYS A 1 106 ? -14.162 1.311 -3.214 1.00 93.62 106 LYS A CA 1
ATOM 836 C C . LYS A 1 106 ? -13.212 1.808 -4.307 1.00 93.62 106 LYS A C 1
ATOM 838 O O . LYS A 1 106 ? -13.286 2.976 -4.684 1.00 93.62 106 LYS A O 1
ATOM 843 N N . THR A 1 107 ? -12.259 0.984 -4.735 1.00 94.88 107 THR A N 1
ATOM 844 C CA . THR A 1 107 ? -11.225 1.385 -5.690 1.00 94.88 107 THR A CA 1
ATOM 845 C C . THR A 1 107 ? -11.785 1.346 -7.105 1.00 94.88 107 THR A C 1
ATOM 847 O O . THR A 1 107 ? -12.340 0.336 -7.529 1.00 94.88 107 THR A O 1
ATOM 850 N N . ASP A 1 108 ? -11.595 2.435 -7.848 1.00 92.56 108 ASP A N 1
ATOM 851 C CA . ASP A 1 108 ? -11.756 2.422 -9.298 1.00 92.56 108 ASP A CA 1
ATOM 852 C C . ASP A 1 108 ? -10.560 1.692 -9.921 1.00 92.56 108 ASP A C 1
ATOM 854 O O . ASP A 1 108 ? -9.449 2.228 -9.997 1.00 92.56 108 ASP A O 1
ATOM 858 N N . MET A 1 109 ? -10.789 0.445 -10.334 1.00 91.25 109 MET A N 1
ATOM 859 C CA . MET A 1 109 ? -9.760 -0.414 -10.919 1.00 91.25 109 MET A CA 1
ATOM 860 C C . MET A 1 109 ? -9.330 0.031 -12.315 1.00 91.25 109 MET A C 1
ATOM 862 O O . MET A 1 109 ? -8.296 -0.433 -12.780 1.00 91.25 109 MET A O 1
ATOM 866 N N . GLU A 1 110 ? -10.025 0.969 -12.956 1.00 89.12 110 GLU A N 1
ATOM 867 C CA . GLU A 1 110 ? -9.599 1.553 -14.234 1.00 89.12 110 GLU A CA 1
ATOM 868 C C . GLU A 1 110 ? -8.728 2.803 -14.041 1.00 89.12 110 GLU A C 1
ATOM 870 O O . GLU A 1 110 ? -8.068 3.265 -14.974 1.00 89.12 110 GLU A O 1
ATOM 875 N N . SER A 1 111 ? -8.633 3.318 -12.810 1.00 87.31 111 SER A N 1
ATOM 876 C CA . SER A 1 111 ? -7.789 4.468 -12.493 1.00 87.31 111 SER A CA 1
ATOM 877 C C . SER A 1 111 ? -6.334 4.229 -12.907 1.00 87.31 111 SER A C 1
ATOM 879 O O . SER A 1 111 ? -5.733 3.189 -12.612 1.00 87.31 111 SER A O 1
ATOM 881 N N . ASN A 1 112 ? -5.760 5.223 -13.584 1.00 85.62 112 ASN A N 1
ATOM 882 C CA . ASN A 1 112 ? -4.400 5.199 -14.115 1.00 85.62 112 ASN A CA 1
ATOM 883 C C . ASN A 1 112 ? -3.632 6.470 -13.730 1.00 85.62 112 ASN A C 1
ATOM 885 O O . ASN A 1 112 ? -2.989 7.107 -14.562 1.00 85.62 112 ASN A O 1
ATOM 889 N N . PHE A 1 113 ? -3.719 6.869 -12.460 1.00 84.19 113 PHE A N 1
ATOM 890 C CA . PHE A 1 113 ? -3.087 8.093 -11.965 1.00 84.19 113 PHE A CA 1
ATOM 891 C C . PHE A 1 113 ? -1.596 8.226 -12.358 1.00 84.19 113 PHE A C 1
ATOM 893 O O . PHE A 1 113 ? -1.124 9.320 -12.654 1.00 84.19 113 PHE A O 1
ATOM 900 N N . LEU A 1 114 ? -0.845 7.121 -12.345 1.00 81.31 114 LEU A N 1
ATOM 901 C CA . LEU A 1 114 ? 0.596 7.082 -12.613 1.00 81.31 114 LEU A CA 1
ATOM 902 C C . LEU A 1 114 ? 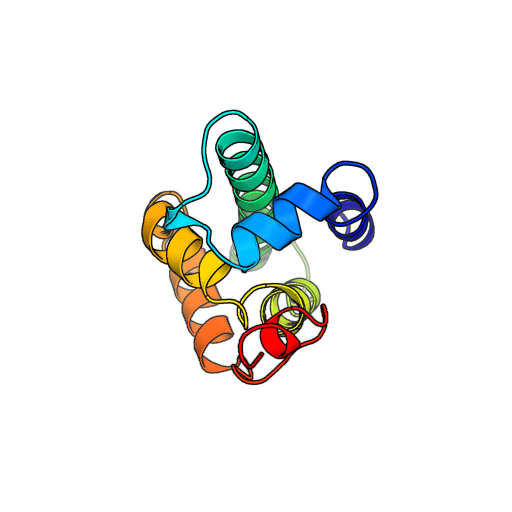0.929 6.893 -14.102 1.00 81.31 114 LEU A C 1
ATOM 904 O O . LEU A 1 114 ? 2.106 6.880 -14.450 1.00 81.31 114 LEU A O 1
ATOM 908 N N . GLY A 1 115 ? -0.071 6.737 -14.977 1.00 82.06 115 GLY A N 1
ATOM 909 C CA . GLY A 1 115 ? 0.137 6.531 -16.415 1.00 82.06 115 GLY A CA 1
ATOM 910 C C . GLY A 1 115 ? 0.674 5.145 -16.801 1.00 82.06 115 GLY A C 1
ATOM 911 O O . GLY A 1 115 ? 1.083 4.951 -17.941 1.00 82.06 115 GLY A O 1
ATOM 912 N N . ILE A 1 116 ? 0.662 4.182 -15.878 1.00 82.19 116 ILE A N 1
ATOM 913 C CA . ILE A 1 116 ? 1.253 2.844 -16.024 1.00 82.19 116 ILE A CA 1
ATOM 914 C C . ILE A 1 116 ? 0.438 1.922 -16.954 1.00 82.19 116 ILE A C 1
ATOM 916 O O . ILE A 1 116 ? 1.007 1.148 -17.721 1.00 82.19 116 ILE A O 1
ATOM 920 N N . LYS A 1 117 ? -0.898 1.983 -16.907 1.00 78.50 117 LYS A N 1
ATOM 921 C CA . LYS A 1 117 ? -1.778 1.024 -17.612 1.00 78.50 117 LYS A CA 1
ATOM 922 C C . LYS A 1 117 ? -1.828 1.217 -19.131 1.00 78.50 117 LYS A C 1
ATOM 924 O O . LYS A 1 117 ? -2.266 0.334 -19.854 1.00 78.50 117 LYS A O 1
ATOM 929 N N . SER A 1 118 ? -1.349 2.355 -19.623 1.00 59.66 118 SER A N 1
ATOM 930 C CA . SER A 1 118 ? -1.405 2.758 -21.035 1.00 59.66 118 SER A CA 1
ATOM 931 C C . SER A 1 118 ? -0.317 2.136 -21.924 1.00 59.66 118 SER A C 1
ATOM 933 O O . SER A 1 118 ? -0.340 2.340 -23.133 1.00 59.66 118 SER A O 1
ATOM 935 N N . SER A 1 119 ? 0.623 1.373 -21.360 1.00 49.53 119 SER A N 1
ATOM 936 C CA . SER A 1 119 ? 1.743 0.754 -22.094 1.00 49.53 119 SER A CA 1
ATOM 937 C C . SER A 1 119 ? 1.565 -0.735 -22.422 1.00 49.53 119 SER A C 1
ATOM 939 O O . SER A 1 119 ? 2.442 -1.313 -23.052 1.00 49.53 119 SER A O 1
ATOM 941 N N . ALA A 1 120 ? 0.447 -1.364 -22.045 1.00 46.25 120 ALA A N 1
ATOM 942 C CA . ALA A 1 120 ? 0.204 -2.797 -22.272 1.00 46.25 120 ALA A CA 1
ATOM 943 C C . ALA A 1 120 ? -0.563 -3.117 -23.578 1.00 46.25 120 ALA A C 1
ATOM 945 O O . ALA A 1 120 ? -1.063 -4.227 -23.744 1.00 46.25 120 ALA A O 1
ATOM 946 N N . SER A 1 121 ? -0.694 -2.153 -24.497 1.00 38.75 121 SER A N 1
ATOM 947 C CA . SER A 1 121 ? -1.488 -2.288 -25.736 1.00 38.75 121 SER A CA 1
ATOM 948 C C . SER A 1 121 ? -0.702 -1.990 -27.023 1.00 38.75 121 SER A C 1
ATOM 950 O O . SER A 1 121 ? -1.316 -1.651 -28.034 1.00 38.75 121 SER A O 1
ATOM 952 N N . GLY A 1 122 ? 0.633 -2.071 -26.985 1.00 36.47 122 GLY A N 1
ATOM 953 C CA . GLY A 1 122 ? 1.520 -1.878 -28.141 1.00 36.47 122 GLY A CA 1
ATOM 954 C C . GLY A 1 122 ? 2.164 -3.174 -28.600 1.00 36.47 122 GLY A C 1
ATOM 955 O O . GLY A 1 122 ? 2.740 -3.856 -27.726 1.00 36.47 122 GLY A O 1
#

Radius of gyration: 14.47 Å; chains: 1; bounding box: 32×27×50 Å

pLDDT: mean 83.86, std 15.34, range [36.47, 97.81]

Sequence (122 aa):
MTIEHIRGMVDGDNRDVIIKGLIDYDNLMGRDKITFDHLMIGLMTAIEAKIVSNDIGLLDDQ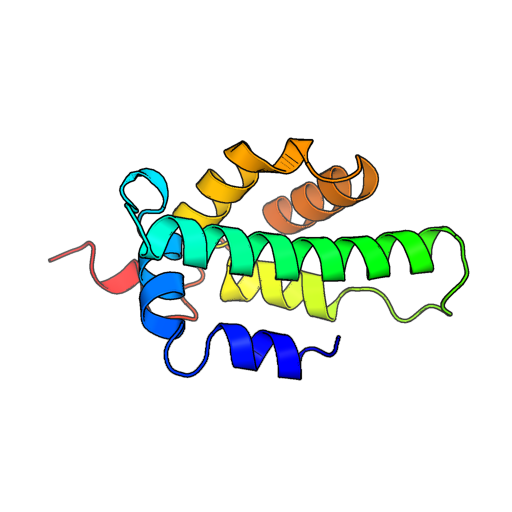QPDGFGLYLRTRLLPYGGMQAWWMDTKDLFSPIVQSWVASQIAKTDMESNFLGIKSSASG

Secondary structure (DSSP, 8-state):
--HHHHHHHHSGGGHHHHHHHHHHSTT--HHHHHHHHHHHHHHHHHHHHHHHHHHTTSS-S--THHHHHHHHHHTTTSHHHHHHHHHHGGGS-HHHHHHHHHHHHT--TT--TTS-GGGTT-

Foldseek 3Di:
DDVVVLVVCCDDPNVVLCLCLLACVPPDDDPSNVSNLVSVVVLLVVVQVVQVCVVVVVDPDPDPVVSLVCCQQPRLLGPSSVVSCVVCVVVGDPSSSVVVVVSNVVHPNVHDNPVNVVPPPD